Protein AF-A0A7X2PS33-F1 (afdb_monomer)

pLDDT: mean 89.98, std 7.49, range [64.5, 97.62]

Mean predicted aligned error: 5.06 Å

Structure (mmCIF, N/CA/C/O backbone):
data_AF-A0A7X2PS33-F1
#
_entry.id   AF-A0A7X2PS33-F1
#
loop_
_atom_site.group_PDB
_atom_site.id
_atom_site.type_symbol
_atom_site.label_atom_id
_atom_site.label_alt_id
_atom_site.label_comp_id
_atom_site.label_asym_id
_atom_site.label_entity_id
_atom_site.label_seq_id
_atom_site.pdbx_PDB_ins_code
_atom_site.Cartn_x
_atom_site.Cartn_y
_atom_site.Cartn_z
_atom_site.occupancy
_atom_site.B_iso_or_equiv
_atom_site.auth_seq_id
_atom_site.auth_comp_id
_atom_site.auth_asym_id
_atom_site.auth_atom_id
_atom_site.pdbx_PDB_model_num
ATOM 1 N N . MET A 1 1 ? -18.729 -3.986 19.713 1.00 90.06 1 MET A N 1
ATOM 2 C CA . MET A 1 1 ? -18.174 -4.986 18.774 1.00 90.06 1 MET A CA 1
ATOM 3 C C . MET A 1 1 ? -16.712 -4.647 18.528 1.00 90.06 1 MET A C 1
ATOM 5 O O . MET A 1 1 ? -16.411 -3.462 18.441 1.00 90.06 1 MET A O 1
ATOM 9 N N . ILE A 1 2 ? -15.825 -5.641 18.463 1.00 94.12 2 ILE A N 1
ATOM 10 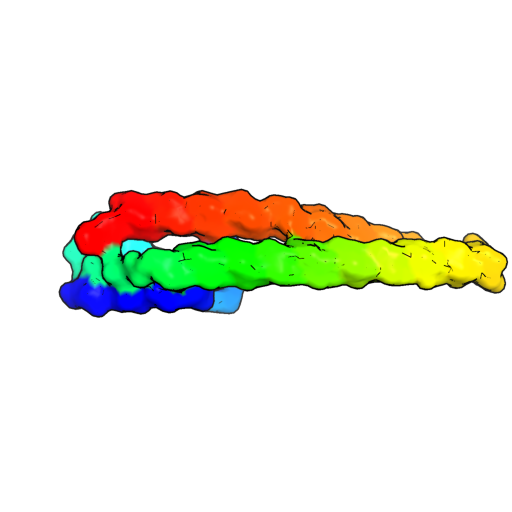C CA . ILE A 1 2 ? -14.399 -5.442 18.153 1.00 94.12 2 ILE A CA 1
ATOM 11 C C . ILE A 1 2 ? -14.162 -5.946 16.728 1.00 94.12 2 ILE A C 1
ATOM 13 O O . ILE A 1 2 ? -14.572 -7.061 16.412 1.00 94.12 2 ILE A O 1
ATOM 17 N N . ALA A 1 3 ? -13.535 -5.129 15.885 1.00 94.31 3 ALA A N 1
ATOM 18 C CA . ALA A 1 3 ? -13.102 -5.508 14.545 1.00 94.31 3 ALA A CA 1
ATOM 19 C C . ALA A 1 3 ? -11.576 -5.621 14.525 1.00 94.31 3 ALA A C 1
ATOM 21 O O . ALA A 1 3 ? -10.878 -4.659 14.849 1.00 94.31 3 ALA A O 1
ATOM 22 N N . TYR A 1 4 ? -11.068 -6.796 14.160 1.00 95.75 4 TYR A N 1
ATOM 23 C CA . TYR A 1 4 ? -9.638 -7.022 13.987 1.00 95.75 4 TYR A CA 1
ATOM 24 C C . TYR A 1 4 ? -9.220 -6.551 12.600 1.00 95.75 4 TYR A C 1
ATOM 26 O O . TYR A 1 4 ? -9.805 -6.956 11.598 1.00 95.75 4 TYR A O 1
ATOM 34 N N . ILE A 1 5 ? -8.233 -5.663 12.558 1.00 95.88 5 ILE A N 1
ATOM 35 C CA . ILE A 1 5 ? -7.736 -5.089 11.313 1.00 95.88 5 ILE A CA 1
ATOM 36 C C . ILE A 1 5 ? -6.651 -5.991 10.741 1.00 95.88 5 ILE A C 1
ATOM 38 O O . ILE A 1 5 ? -5.643 -6.252 11.393 1.00 95.88 5 ILE A O 1
ATOM 42 N N . GLU A 1 6 ? -6.852 -6.429 9.505 1.00 97.00 6 GLU A N 1
ATOM 43 C CA . GLU A 1 6 ? -5.857 -7.171 8.739 1.00 97.00 6 GLU A CA 1
ATOM 44 C C . GLU A 1 6 ? -4.989 -6.240 7.886 1.00 97.00 6 GLU A C 1
ATOM 46 O O . GLU A 1 6 ? -5.295 -5.066 7.671 1.00 97.00 6 GLU A O 1
ATOM 51 N N . THR A 1 7 ? -3.905 -6.789 7.349 1.00 97.25 7 THR A N 1
ATOM 52 C CA . THR A 1 7 ? -2.987 -6.080 6.451 1.00 97.25 7 THR A CA 1
ATOM 53 C C . THR A 1 7 ? -3.704 -5.525 5.220 1.00 97.25 7 THR A C 1
ATOM 55 O O . THR A 1 7 ? -3.522 -4.352 4.890 1.00 97.25 7 THR A O 1
ATOM 58 N N . ASN A 1 8 ? -4.570 -6.325 4.586 1.00 96.50 8 ASN A N 1
ATOM 59 C CA . ASN A 1 8 ? -5.311 -5.905 3.393 1.00 96.50 8 ASN A CA 1
ATOM 60 C C . ASN A 1 8 ? -6.233 -4.718 3.679 1.00 96.50 8 ASN A C 1
ATOM 62 O O . ASN A 1 8 ? -6.237 -3.772 2.906 1.00 96.50 8 ASN A O 1
ATOM 66 N N . PHE A 1 9 ? -6.885 -4.677 4.846 1.00 97.62 9 PHE A N 1
ATOM 67 C CA . PHE A 1 9 ? -7.720 -3.538 5.238 1.00 97.62 9 PHE A CA 1
ATOM 68 C C . PHE A 1 9 ? -6.953 -2.208 5.169 1.00 97.62 9 PHE A C 1
ATOM 70 O O . PHE A 1 9 ? -7.459 -1.213 4.654 1.00 97.62 9 PHE A O 1
ATOM 77 N N . LEU A 1 10 ? -5.717 -2.179 5.685 1.00 96.19 10 LEU A N 1
ATOM 78 C CA . LEU A 1 10 ? -4.873 -0.980 5.668 1.00 96.19 10 LEU A CA 1
ATOM 79 C C . LEU A 1 10 ? -4.460 -0.593 4.244 1.00 96.19 10 LEU A C 1
ATOM 81 O O . LEU A 1 10 ? -4.360 0.597 3.933 1.00 96.19 10 LEU A O 1
ATOM 85 N N . ILE A 1 11 ? -4.225 -1.592 3.393 1.00 96.25 11 ILE A N 1
ATOM 86 C CA . ILE A 1 11 ? -3.867 -1.406 1.988 1.00 96.25 11 ILE A CA 1
ATOM 87 C C . ILE A 1 11 ? -5.058 -0.863 1.196 1.00 96.25 11 ILE A C 1
ATOM 89 O O . ILE A 1 11 ? -4.916 0.165 0.533 1.00 96.25 11 ILE A O 1
ATOM 93 N N . ASP A 1 12 ? -6.226 -1.489 1.311 1.00 96.81 12 ASP A N 1
ATOM 94 C CA . ASP A 1 12 ? -7.440 -1.102 0.596 1.00 96.81 12 ASP A CA 1
ATOM 95 C C . ASP A 1 12 ? -7.894 0.296 0.998 1.00 96.81 12 ASP A C 1
ATOM 97 O O . ASP A 1 12 ? -8.164 1.141 0.138 1.00 96.81 12 ASP A O 1
ATOM 101 N N . PHE A 1 13 ? -7.891 0.575 2.305 1.00 96.50 13 PHE A N 1
ATOM 102 C CA . PHE A 1 13 ? -8.243 1.885 2.831 1.00 96.50 13 PHE A CA 1
ATOM 103 C C . PHE A 1 13 ? -7.239 2.960 2.393 1.00 96.50 13 PHE A C 1
ATOM 105 O O . PHE A 1 13 ? -7.622 4.021 1.898 1.00 96.50 13 PHE A O 1
ATOM 112 N N . GLY A 1 14 ? -5.937 2.695 2.544 1.00 95.06 14 GLY A N 1
ATOM 113 C CA . GLY A 1 14 ? -4.904 3.690 2.267 1.00 95.06 14 GLY A CA 1
ATOM 114 C C . GLY A 1 14 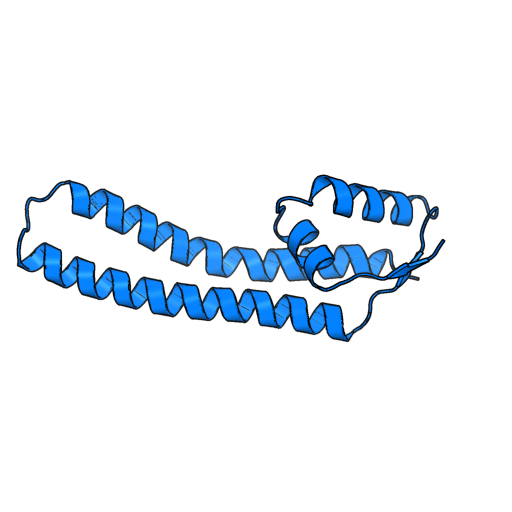? -4.682 3.967 0.788 1.00 95.06 14 GLY A C 1
ATOM 115 O O . GLY A 1 14 ? -4.458 5.115 0.408 1.00 95.06 14 GLY A O 1
ATOM 116 N N . LEU A 1 15 ? -4.767 2.942 -0.058 1.00 95.06 15 LEU A N 1
ATOM 117 C CA . LEU A 1 15 ? -4.536 3.065 -1.499 1.00 95.06 15 LEU A CA 1
ATOM 118 C C . LEU A 1 15 ? -5.822 3.214 -2.311 1.00 95.06 15 LEU A C 1
ATOM 120 O O . LEU A 1 15 ? -5.744 3.315 -3.534 1.00 95.06 15 LEU A O 1
ATOM 124 N N . ARG A 1 16 ? -6.981 3.264 -1.645 1.00 94.94 16 ARG A N 1
ATOM 125 C CA . ARG A 1 16 ? -8.304 3.370 -2.269 1.00 94.94 16 ARG A CA 1
ATOM 126 C C . ARG A 1 16 ? -8.564 2.254 -3.286 1.00 94.94 16 ARG A C 1
ATOM 128 O O . ARG A 1 16 ? -8.943 2.529 -4.424 1.00 94.94 16 ARG A O 1
ATOM 135 N N . GLN A 1 17 ? -8.295 1.012 -2.887 1.00 93.31 17 GLN A N 1
ATOM 136 C CA . GLN A 1 17 ? -8.494 -0.158 -3.748 1.00 93.31 17 GLN A CA 1
ATOM 137 C C . GLN A 1 17 ? -9.957 -0.626 -3.723 1.00 93.31 17 GLN A C 1
ATOM 139 O O . GLN A 1 17 ? -10.846 0.115 -3.306 1.00 93.31 17 GLN A O 1
ATOM 144 N N . GLU A 1 18 ? -10.202 -1.836 -4.221 1.00 93.06 18 GLU A N 1
ATOM 145 C CA . GLU A 1 18 ? -11.530 -2.409 -4.458 1.00 93.06 18 GLU A CA 1
ATOM 146 C C . GLU A 1 18 ? -12.461 -2.272 -3.242 1.00 93.06 18 GLU A C 1
ATOM 148 O O . GLU A 1 18 ? -13.571 -1.752 -3.370 1.00 93.06 18 GLU A O 1
ATOM 153 N N . ASP A 1 19 ? -11.956 -2.577 -2.045 1.00 95.56 19 ASP A N 1
ATOM 154 C CA . ASP A 1 19 ? -12.730 -2.535 -0.801 1.00 95.56 19 ASP A CA 1
ATOM 155 C C . ASP A 1 19 ? -12.644 -1.197 -0.042 1.00 95.56 19 ASP A C 1
ATOM 157 O O . ASP A 1 19 ? -13.000 -1.105 1.138 1.00 95.56 19 ASP A O 1
ATOM 161 N N . PHE A 1 20 ? -12.223 -0.106 -0.693 1.00 96.62 20 PHE A N 1
ATOM 162 C CA . PHE A 1 20 ? -12.112 1.214 -0.057 1.00 96.62 20 PHE A CA 1
ATOM 163 C C . PHE A 1 20 ? -13.419 1.680 0.597 1.00 96.62 20 PHE A C 1
ATOM 165 O O . PHE A 1 20 ? -13.419 2.199 1.713 1.00 96.62 20 PHE A O 1
ATOM 172 N N . SER A 1 21 ? -14.554 1.479 -0.080 1.00 96.38 21 SER A N 1
ATOM 173 C CA . SER A 1 21 ? -15.855 1.887 0.460 1.00 96.38 21 SER A CA 1
ATOM 174 C C . SER A 1 21 ? -16.226 1.088 1.710 1.00 96.38 21 SER A C 1
ATOM 176 O O . SER A 1 21 ? -16.782 1.648 2.655 1.00 96.38 21 SER A O 1
ATOM 178 N N . ALA A 1 22 ? -15.933 -0.213 1.721 1.00 96.50 22 ALA A N 1
ATOM 179 C CA . ALA A 1 22 ? -16.259 -1.092 2.837 1.00 96.50 22 ALA A CA 1
ATOM 180 C C . ALA A 1 22 ? -15.357 -0.807 4.046 1.00 96.50 22 ALA A C 1
ATOM 182 O O . ALA A 1 22 ? -15.842 -0.589 5.158 1.00 96.50 22 ALA A O 1
ATOM 183 N N . THR A 1 23 ? -14.045 -0.729 3.817 1.00 96.81 23 THR A N 1
ATOM 184 C CA . THR A 1 23 ? -13.062 -0.380 4.852 1.00 96.81 23 THR A CA 1
ATOM 185 C C . THR A 1 23 ? -13.320 1.017 5.423 1.00 96.81 23 THR A C 1
ATOM 187 O O . THR A 1 23 ? -13.316 1.192 6.641 1.00 96.81 23 THR A O 1
ATOM 190 N N . GLY A 1 24 ? -13.669 1.992 4.578 1.00 96.38 24 GLY A N 1
ATOM 191 C CA . GLY A 1 24 ? -14.060 3.337 5.000 1.00 96.38 24 GLY A CA 1
ATOM 192 C C . GLY A 1 24 ? -15.307 3.363 5.888 1.00 96.38 24 GLY A C 1
ATOM 193 O O . GLY A 1 24 ? -15.309 4.049 6.909 1.00 96.38 24 GLY A O 1
ATOM 194 N N . ALA A 1 25 ? -16.334 2.569 5.572 1.00 96.88 25 ALA A N 1
ATOM 195 C CA . ALA A 1 25 ? -17.525 2.456 6.416 1.00 96.88 25 ALA A CA 1
ATOM 196 C C . ALA A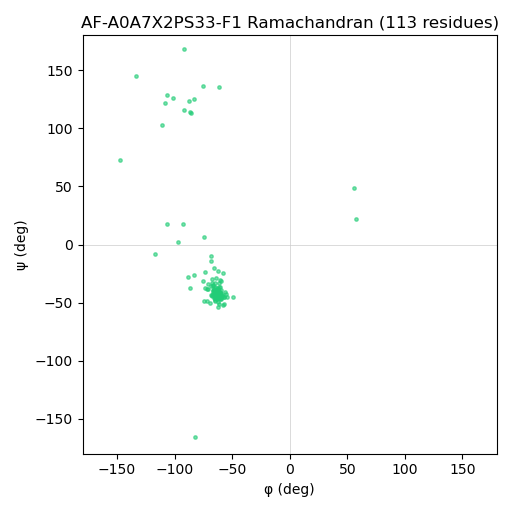 1 25 ? -17.189 1.903 7.814 1.00 96.88 25 ALA A C 1
ATOM 198 O O . ALA A 1 25 ? -17.718 2.381 8.816 1.00 96.88 25 ALA A O 1
ATOM 199 N N . ILE A 1 26 ? -16.267 0.941 7.908 1.00 96.19 26 ILE A N 1
ATOM 200 C CA . ILE A 1 26 ? -15.801 0.399 9.195 1.00 96.19 26 ILE A CA 1
ATOM 201 C C . ILE A 1 26 ? -15.037 1.461 9.995 1.00 96.19 26 ILE A C 1
ATOM 203 O O . ILE A 1 26 ? -15.258 1.593 11.201 1.00 96.19 26 ILE A O 1
ATOM 207 N N . VAL A 1 27 ? -14.180 2.250 9.337 1.00 95.88 27 VAL A N 1
ATOM 208 C CA . VAL A 1 27 ? -13.489 3.381 9.979 1.00 95.88 27 VAL A CA 1
ATOM 209 C C . VAL A 1 27 ? -14.499 4.402 10.508 1.00 95.88 27 VAL A C 1
ATOM 211 O O . VAL A 1 27 ? -14.376 4.831 11.653 1.00 95.88 27 VAL A O 1
ATOM 214 N N . GLN A 1 28 ? -15.531 4.736 9.730 1.00 96.19 28 GLN A N 1
ATOM 215 C CA . GLN A 1 28 ? -16.587 5.655 10.159 1.00 96.19 28 GLN A CA 1
ATOM 216 C C . GLN A 1 28 ? -17.370 5.111 11.366 1.00 96.19 28 GLN A C 1
ATOM 218 O O . GLN A 1 28 ? -17.621 5.832 12.329 1.00 96.19 28 GLN A O 1
ATOM 223 N N . LEU A 1 29 ? -17.711 3.821 11.379 1.00 96.44 29 LEU A N 1
ATOM 224 C CA . LEU A 1 29 ? -18.357 3.203 12.541 1.00 96.44 29 LEU A CA 1
ATOM 225 C C . LEU A 1 29 ? -17.478 3.271 13.800 1.00 96.44 29 LEU A C 1
ATOM 227 O O . LEU A 1 29 ? -18.005 3.386 14.910 1.00 96.44 29 LEU A O 1
ATOM 231 N N . ALA A 1 30 ? -16.154 3.208 13.650 1.00 95.62 30 ALA A N 1
ATOM 232 C CA . ALA A 1 30 ? -15.230 3.396 14.761 1.00 95.62 30 ALA A CA 1
ATOM 233 C C . ALA A 1 30 ? -15.181 4.851 15.252 1.00 95.62 30 ALA A C 1
ATOM 235 O O . ALA A 1 30 ? -15.166 5.081 16.462 1.00 95.62 30 ALA A O 1
ATOM 236 N N . GLU A 1 31 ? -15.240 5.835 14.348 1.00 94.31 31 GLU A N 1
ATOM 237 C CA . GLU A 1 31 ? -15.393 7.255 14.713 1.00 94.31 31 GLU A CA 1
ATOM 238 C C . GLU A 1 31 ? -16.670 7.497 15.522 1.00 94.31 31 GLU A C 1
ATOM 240 O O . GLU A 1 31 ? -16.653 8.171 16.550 1.00 94.31 31 GLU A O 1
ATOM 245 N N . GLU A 1 32 ? -17.768 6.866 15.110 1.00 96.06 32 GLU A N 1
ATOM 246 C CA . GLU A 1 32 ? -19.061 6.916 15.793 1.00 96.06 32 GLU A CA 1
ATOM 247 C C . GLU A 1 32 ? -19.097 6.074 17.086 1.00 96.06 32 GLU A C 1
ATOM 249 O O . GLU A 1 32 ? -20.151 5.930 17.706 1.00 96.06 32 GLU A O 1
ATOM 254 N N . SER A 1 33 ? -17.961 5.507 17.516 1.00 94.75 33 SER A N 1
ATOM 255 C CA . SER A 1 33 ? -17.832 4.636 18.697 1.00 94.75 33 SER A CA 1
ATOM 256 C C . SER A 1 33 ? -18.735 3.391 18.672 1.00 94.75 33 SER A C 1
ATOM 258 O O . SER A 1 33 ? -19.008 2.793 19.714 1.00 94.75 33 SER A O 1
ATOM 260 N N . LYS A 1 34 ? -19.189 2.965 17.486 1.00 96.62 34 LYS A N 1
ATOM 261 C CA . LYS A 1 34 ? -20.013 1.758 17.290 1.00 96.62 34 LYS A CA 1
ATOM 262 C C . LYS A 1 34 ? -19.163 0.487 17.218 1.00 96.62 34 LYS A C 1
ATOM 264 O O . LYS A 1 34 ? -19.633 -0.602 17.562 1.00 96.62 34 LYS A O 1
ATOM 269 N N . VAL A 1 35 ? -17.904 0.618 16.800 1.00 96.12 35 VAL A N 1
ATOM 270 C CA . VAL A 1 35 ? -16.928 -0.474 16.692 1.00 96.12 35 VAL A CA 1
ATOM 271 C C . VAL A 1 35 ? -15.600 -0.040 17.307 1.00 96.12 35 VAL A C 1
ATOM 273 O O . VAL A 1 35 ? -15.219 1.120 17.214 1.00 96.12 35 VAL A O 1
ATOM 276 N N . VAL A 1 36 ? -14.890 -0.973 17.937 1.00 95.88 36 VAL A N 1
ATOM 277 C CA . VAL A 1 36 ? -13.497 -0.777 18.361 1.00 95.88 36 VAL A CA 1
ATOM 278 C C . VAL A 1 36 ? -12.589 -1.471 17.357 1.00 95.88 36 VAL A C 1
ATOM 280 O O . VAL A 1 36 ? -12.770 -2.660 17.095 1.00 95.88 36 VAL A O 1
ATOM 283 N N . LEU A 1 37 ? -11.624 -0.740 16.802 1.00 96.62 37 LEU A N 1
ATOM 284 C CA . LEU A 1 37 ? -10.627 -1.308 15.897 1.00 96.62 37 LEU A CA 1
ATOM 285 C C . LEU A 1 37 ? -9.462 -1.855 16.718 1.00 96.62 37 LEU A C 1
ATOM 287 O O . LEU A 1 37 ? -8.736 -1.086 17.346 1.00 96.62 37 LEU A O 1
ATOM 291 N N . ALA A 1 38 ? -9.278 -3.172 16.700 1.00 96.31 38 ALA A 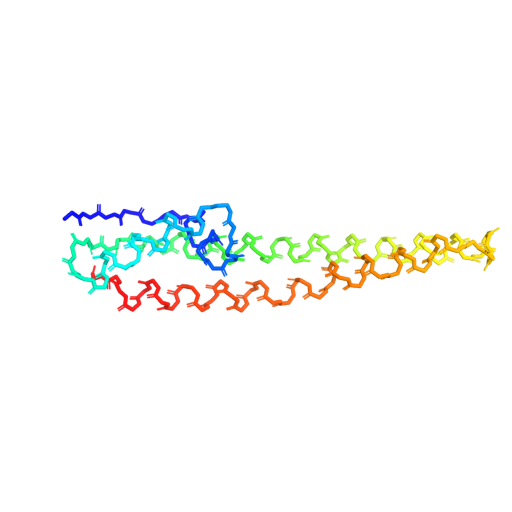N 1
ATOM 292 C CA . ALA A 1 38 ? -8.091 -3.815 17.242 1.00 96.31 38 ALA A CA 1
ATOM 293 C C . ALA A 1 38 ? -7.072 -3.966 16.112 1.00 96.31 38 ALA A C 1
ATOM 295 O O . ALA A 1 38 ? -7.329 -4.664 15.131 1.00 96.31 38 ALA A O 1
ATOM 296 N N . VAL A 1 39 ? -5.926 -3.296 16.239 1.00 95.69 39 VAL A N 1
ATOM 297 C CA . VAL A 1 39 ? -4.900 -3.238 15.192 1.00 95.69 39 VAL A CA 1
ATOM 298 C C . VAL A 1 39 ? -3.670 -4.022 15.646 1.00 95.69 39 VAL A C 1
ATOM 300 O O . VAL A 1 39 ? -2.897 -3.523 16.468 1.00 95.69 39 VAL A O 1
ATOM 303 N N . PRO A 1 40 ? -3.453 -5.246 15.138 1.00 95.75 40 PRO A N 1
ATOM 304 C CA . PRO A 1 40 ? -2.233 -5.985 15.405 1.00 95.75 40 PRO A CA 1
ATOM 305 C C . PRO A 1 40 ? -1.020 -5.221 14.869 1.00 95.75 40 PRO A C 1
ATOM 307 O O . PRO A 1 40 ? -1.006 -4.755 13.728 1.00 95.75 40 PRO A O 1
ATOM 310 N N . GLN A 1 41 ? 0.044 -5.143 15.668 1.00 94.25 41 GLN A N 1
ATOM 311 C CA . GLN A 1 41 ? 1.285 -4.486 15.249 1.00 94.25 41 GLN A CA 1
ATOM 312 C C . GLN A 1 41 ? 1.895 -5.145 14.001 1.00 94.25 41 GLN A C 1
ATOM 314 O O . GLN A 1 41 ? 2.507 -4.464 13.179 1.00 94.25 41 GLN A O 1
ATOM 319 N N . ILE A 1 42 ? 1.695 -6.457 13.836 1.00 96.44 42 ILE A N 1
ATOM 320 C CA . ILE A 1 42 ? 2.167 -7.195 12.664 1.00 96.44 42 ILE A CA 1
ATOM 321 C C . ILE A 1 42 ? 1.506 -6.700 11.373 1.00 96.44 42 ILE A C 1
ATOM 323 O O . ILE A 1 42 ? 2.207 -6.481 10.392 1.00 96.44 42 ILE A O 1
ATOM 327 N N . SER A 1 43 ? 0.206 -6.398 11.395 1.00 96.44 43 SER A N 1
ATOM 328 C CA . SER A 1 43 ? -0.529 -5.939 10.212 1.00 96.44 43 SER A CA 1
ATOM 329 C C . SER A 1 43 ? -0.035 -4.580 9.711 1.00 96.44 43 SER A C 1
ATOM 331 O O . SER A 1 43 ? 0.029 -4.328 8.510 1.00 96.44 43 SER A O 1
ATOM 333 N N . LEU A 1 44 ? 0.396 -3.712 10.632 1.00 94.56 44 LEU A N 1
ATOM 334 C CA . LEU A 1 44 ? 1.025 -2.430 10.303 1.00 94.56 44 LEU A CA 1
ATOM 335 C C . LEU A 1 44 ? 2.368 -2.621 9.588 1.00 94.56 44 LEU A C 1
ATOM 337 O O . LEU A 1 44 ? 2.642 -1.960 8.586 1.00 94.56 44 LEU A O 1
ATOM 341 N N . LEU A 1 45 ? 3.206 -3.522 10.108 1.00 95.81 45 LEU A N 1
ATOM 342 C CA . LEU A 1 45 ? 4.520 -3.804 9.536 1.00 95.81 45 LEU A CA 1
ATOM 343 C C . LEU A 1 45 ? 4.395 -4.481 8.167 1.00 95.81 45 LEU A C 1
ATOM 345 O O . LEU A 1 45 ? 5.086 -4.104 7.221 1.00 95.81 45 LEU A O 1
ATOM 349 N N . GLU A 1 46 ? 3.487 -5.446 8.047 1.00 97.38 46 GLU A N 1
ATOM 350 C CA . GLU A 1 46 ? 3.209 -6.141 6.795 1.00 97.38 46 GLU A CA 1
ATOM 351 C C . GLU A 1 46 ? 2.697 -5.190 5.713 1.00 97.38 46 GLU A C 1
ATOM 353 O O . GLU A 1 46 ? 3.143 -5.294 4.570 1.00 97.38 46 GLU A O 1
ATOM 358 N N . ALA A 1 47 ? 1.833 -4.227 6.049 1.00 95.69 47 ALA A N 1
ATOM 359 C CA . ALA A 1 47 ? 1.332 -3.250 5.082 1.00 95.69 47 ALA A CA 1
ATOM 360 C C . ALA A 1 47 ? 2.471 -2.389 4.509 1.00 95.69 47 ALA A C 1
ATOM 362 O O . ALA A 1 47 ? 2.562 -2.196 3.293 1.00 95.69 47 ALA A O 1
ATOM 363 N N . ILE A 1 48 ? 3.390 -1.933 5.370 1.00 94.25 48 ILE A N 1
ATOM 364 C CA . ILE A 1 48 ? 4.586 -1.191 4.948 1.00 94.25 48 ILE A CA 1
ATOM 365 C C . ILE A 1 48 ? 5.468 -2.065 4.052 1.00 94.25 48 ILE A C 1
ATOM 367 O O . ILE A 1 48 ? 5.778 -1.670 2.928 1.00 94.25 48 ILE A O 1
ATOM 371 N N . HIS A 1 49 ? 5.846 -3.259 4.516 1.00 95.62 49 HIS A N 1
ATOM 372 C CA . HIS A 1 49 ? 6.725 -4.156 3.762 1.00 95.62 49 HIS A CA 1
ATOM 373 C C . HIS A 1 49 ? 6.129 -4.572 2.416 1.00 95.62 49 HIS A C 1
ATOM 375 O O . HIS A 1 49 ? 6.855 -4.668 1.427 1.00 95.62 49 HIS A O 1
ATOM 381 N N . THR A 1 50 ? 4.814 -4.779 2.356 1.00 95.56 50 THR A N 1
ATOM 382 C CA . THR A 1 50 ? 4.103 -5.124 1.122 1.00 95.56 50 THR A CA 1
ATOM 383 C C . THR A 1 50 ? 4.241 -4.006 0.092 1.00 95.56 50 THR A C 1
ATOM 385 O O . THR A 1 50 ? 4.707 -4.246 -1.026 1.00 95.56 50 THR A O 1
ATOM 388 N N . VAL A 1 5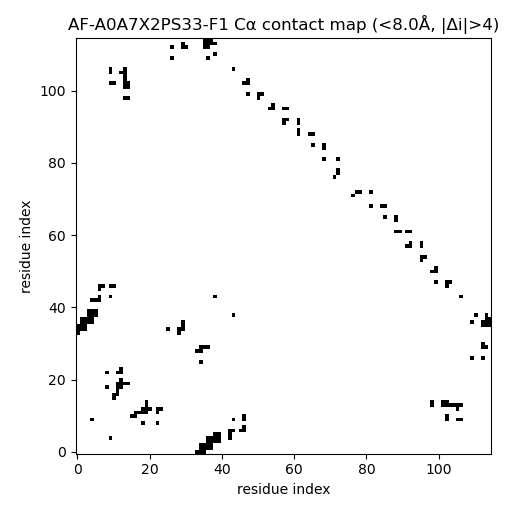1 ? 3.938 -2.762 0.473 1.00 93.06 51 VAL A N 1
ATOM 389 C CA . VAL A 1 51 ? 4.045 -1.612 -0.438 1.00 93.06 51 VAL A CA 1
ATOM 390 C C . VAL A 1 51 ? 5.496 -1.292 -0.799 1.00 93.06 51 VAL A C 1
ATOM 392 O O . VAL A 1 51 ? 5.786 -0.959 -1.952 1.00 93.06 51 VAL A O 1
ATOM 395 N N . GLU A 1 52 ? 6.441 -1.454 0.128 1.00 92.50 52 GLU A N 1
ATOM 396 C CA . GLU A 1 52 ? 7.869 -1.350 -0.186 1.00 92.50 52 GLU A CA 1
ATOM 397 C C . GLU A 1 52 ? 8.332 -2.428 -1.173 1.00 92.50 52 GLU A C 1
ATOM 399 O O . GLU A 1 52 ? 9.106 -2.134 -2.089 1.00 92.50 52 GLU A O 1
ATOM 404 N N . GLY A 1 53 ? 7.845 -3.661 -1.024 1.00 93.50 53 GLY A N 1
ATOM 405 C CA . GLY A 1 53 ? 8.083 -4.754 -1.962 1.00 93.50 53 GLY A CA 1
ATOM 406 C C . GLY A 1 53 ? 7.568 -4.416 -3.360 1.00 93.50 53 GLY A C 1
ATOM 407 O O . GLY A 1 53 ? 8.298 -4.560 -4.344 1.00 93.50 53 GLY A O 1
ATOM 408 N N . TRP A 1 54 ? 6.351 -3.874 -3.458 1.00 92.06 54 TRP A N 1
ATOM 409 C CA . TRP A 1 54 ? 5.785 -3.407 -4.726 1.00 92.06 54 TRP A CA 1
ATOM 410 C C . TRP A 1 54 ? 6.591 -2.266 -5.342 1.00 92.06 54 TRP A C 1
ATOM 412 O O . TRP A 1 54 ? 6.854 -2.290 -6.544 1.00 92.06 54 TRP A O 1
ATOM 422 N N . ARG A 1 55 ? 7.038 -1.294 -4.535 1.00 89.88 55 ARG A N 1
ATOM 423 C CA . ARG A 1 55 ? 7.930 -0.215 -4.982 1.00 89.88 55 ARG A CA 1
ATOM 424 C C . ARG A 1 55 ? 9.221 -0.775 -5.572 1.00 89.88 55 ARG A C 1
ATOM 426 O O . ARG A 1 55 ? 9.566 -0.409 -6.691 1.00 89.88 55 ARG A O 1
ATOM 433 N N . LYS A 1 56 ? 9.916 -1.666 -4.855 1.00 90.56 56 LYS A N 1
ATOM 434 C CA . LYS A 1 56 ? 11.169 -2.280 -5.333 1.00 90.56 56 LYS A CA 1
ATOM 435 C C . LYS A 1 56 ? 10.949 -3.040 -6.642 1.00 90.56 56 LYS A C 1
ATOM 437 O O . LYS A 1 56 ? 11.715 -2.865 -7.586 1.00 90.56 56 LYS A O 1
ATOM 442 N N . LYS A 1 57 ? 9.865 -3.820 -6.727 1.00 91.06 57 LYS A N 1
ATOM 443 C CA . LYS A 1 57 ? 9.503 -4.568 -7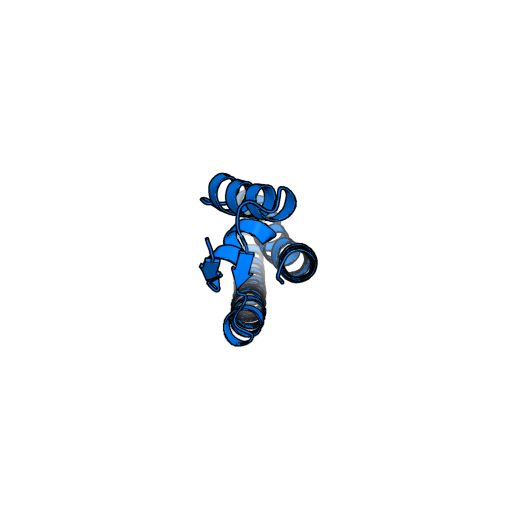.938 1.00 91.06 57 LYS A CA 1
ATOM 444 C C . LYS A 1 57 ? 9.228 -3.640 -9.125 1.00 91.06 57 LYS A C 1
ATOM 446 O O . LYS A 1 57 ? 9.757 -3.872 -10.207 1.00 91.06 57 LYS A O 1
ATOM 451 N N . ARG A 1 58 ? 8.448 -2.572 -8.927 1.00 89.19 58 ARG A N 1
ATOM 452 C CA . ARG A 1 58 ? 8.167 -1.575 -9.975 1.00 89.19 58 ARG A CA 1
ATOM 453 C C . ARG A 1 58 ? 9.410 -0.804 -10.398 1.00 89.19 58 ARG A C 1
ATOM 455 O O . ARG A 1 58 ? 9.548 -0.520 -11.579 1.00 89.19 58 ARG A O 1
ATOM 462 N N . GLN A 1 59 ? 10.318 -0.499 -9.473 1.00 87.38 59 GLN A N 1
ATOM 463 C CA . GLN A 1 59 ? 11.582 0.156 -9.799 1.00 87.38 59 GLN A CA 1
ATOM 464 C C . GLN A 1 59 ? 12.467 -0.738 -10.678 1.00 87.38 59 GLN A C 1
ATOM 466 O O . GLN A 1 59 ? 12.932 -0.271 -11.714 1.00 87.38 59 GLN A O 1
ATOM 471 N N . SER A 1 60 ? 12.639 -2.016 -10.310 1.00 90.06 60 SER A N 1
ATOM 472 C CA . SER A 1 60 ? 13.378 -2.992 -11.133 1.00 90.06 60 SER A CA 1
ATOM 473 C C . SER A 1 60 ? 12.775 -3.097 -12.530 1.00 90.06 60 SER A C 1
ATOM 475 O O . SER A 1 60 ? 13.469 -2.905 -13.525 1.00 90.06 60 SER A O 1
ATOM 477 N N . LEU A 1 61 ? 11.454 -3.296 -12.598 1.00 89.56 61 LEU A N 1
ATOM 478 C CA . LEU A 1 61 ? 10.732 -3.393 -13.861 1.00 89.56 61 LEU A CA 1
ATOM 479 C C . LEU A 1 61 ? 10.865 -2.109 -14.692 1.00 89.56 61 LEU A C 1
ATOM 481 O O . LEU A 1 61 ? 11.078 -2.178 -15.895 1.00 89.56 61 LEU A O 1
ATOM 485 N N . GLY A 1 62 ? 10.782 -0.934 -14.067 1.00 87.25 62 GLY A N 1
ATOM 486 C CA . GLY A 1 62 ? 10.971 0.347 -14.745 1.00 87.25 62 GLY A CA 1
ATOM 487 C C . GLY A 1 62 ? 12.349 0.459 -15.397 1.00 87.25 62 GLY A C 1
ATOM 488 O O . GLY A 1 62 ? 12.442 0.849 -16.559 1.00 87.25 62 GLY A O 1
ATOM 489 N N . THR A 1 63 ? 13.410 0.053 -14.695 1.00 88.31 63 THR A N 1
ATOM 490 C CA . THR A 1 63 ? 14.771 0.012 -15.250 1.00 88.31 63 THR A CA 1
ATOM 491 C C . THR A 1 63 ? 14.891 -0.983 -16.407 1.00 88.31 63 THR A C 1
ATOM 493 O O . THR A 1 63 ? 15.472 -0.654 -17.441 1.00 88.31 63 THR A O 1
ATOM 496 N N . GLU A 1 64 ? 14.317 -2.179 -16.277 1.00 91.06 64 GLU A N 1
ATOM 497 C CA . GLU A 1 64 ? 14.298 -3.184 -17.349 1.00 91.06 64 GLU A CA 1
ATOM 498 C C . GLU A 1 64 ? 13.574 -2.663 -18.602 1.00 91.06 64 GLU A C 1
ATOM 500 O O . GLU A 1 64 ? 14.117 -2.727 -19.706 1.00 91.06 64 GLU A O 1
ATOM 505 N N . LEU A 1 65 ? 12.397 -2.054 -18.434 1.00 89.19 65 LEU A N 1
ATOM 506 C CA . LEU A 1 65 ? 11.611 -1.491 -19.534 1.00 89.19 65 LEU A CA 1
ATOM 507 C C . LEU A 1 65 ? 12.306 -0.292 -20.201 1.00 89.19 65 LEU A C 1
ATOM 509 O O . LEU A 1 65 ? 12.191 -0.130 -21.416 1.00 89.19 65 LEU A O 1
ATOM 513 N N . GLN A 1 66 ? 13.035 0.539 -19.447 1.00 87.31 66 GLN A N 1
ATOM 514 C CA . GLN A 1 66 ? 13.846 1.636 -20.002 1.00 87.31 66 GLN A CA 1
ATOM 515 C C . GLN A 1 66 ? 15.022 1.120 -20.837 1.00 87.31 66 GLN A C 1
ATOM 517 O O . GLN A 1 66 ? 15.334 1.677 -21.895 1.00 87.31 66 GLN A O 1
ATOM 522 N N . ASN A 1 67 ? 15.667 0.044 -20.382 1.00 90.06 67 ASN A N 1
ATOM 523 C CA . ASN A 1 67 ? 16.764 -0.584 -21.111 1.00 90.06 67 ASN A CA 1
ATOM 524 C C . ASN A 1 67 ? 16.282 -1.173 -22.441 1.00 90.06 67 ASN A C 1
ATOM 526 O O . ASN A 1 67 ? 16.906 -0.927 -23.476 1.00 90.06 67 ASN A O 1
ATOM 530 N N . GLU A 1 68 ? 15.161 -1.898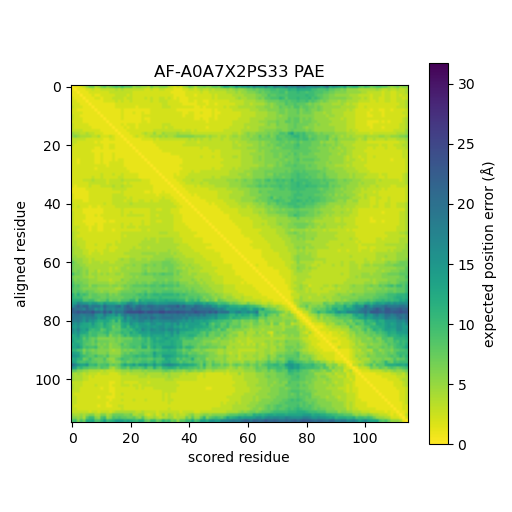 -22.431 1.00 89.25 68 GLU A N 1
ATOM 531 C CA . GLU A 1 68 ? 14.567 -2.452 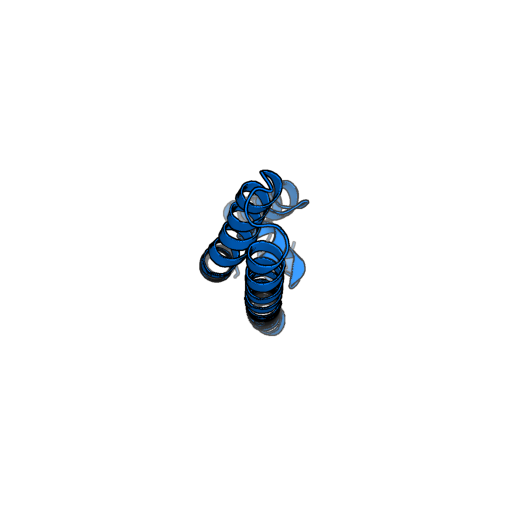-23.652 1.00 89.25 68 GLU A CA 1
ATOM 532 C C . GLU A 1 68 ? 14.074 -1.360 -24.601 1.00 89.25 68 GLU A C 1
ATOM 534 O O . GLU A 1 68 ? 14.349 -1.413 -25.800 1.00 89.25 68 GLU A O 1
ATOM 539 N N . HIS A 1 69 ? 13.458 -0.299 -24.079 1.00 86.25 69 HIS A N 1
ATOM 540 C CA . HIS A 1 69 ? 13.080 0.858 -24.890 1.00 86.25 69 HIS A CA 1
ATOM 541 C C . HIS A 1 69 ? 14.290 1.501 -25.581 1.00 86.25 69 HIS A C 1
ATOM 543 O O . HIS A 1 69 ? 14.274 1.736 -26.789 1.00 86.25 69 HIS A O 1
ATOM 549 N N . SER A 1 70 ? 15.394 1.675 -24.851 1.00 86.31 70 SER A N 1
ATOM 550 C CA . SER A 1 70 ? 16.647 2.208 -25.399 1.00 86.31 70 SER A CA 1
ATOM 551 C C . SER A 1 70 ? 17.266 1.305 -26.473 1.00 86.31 70 SER A C 1
ATOM 553 O O . SER A 1 70 ? 18.004 1.788 -27.337 1.00 86.31 70 SER A O 1
ATOM 555 N N . ARG A 1 71 ? 17.030 -0.012 -26.415 1.00 89.38 71 ARG A N 1
ATOM 556 C CA . ARG A 1 71 ? 17.440 -0.967 -27.459 1.00 89.38 71 ARG A CA 1
ATOM 557 C C . ARG A 1 71 ? 16.536 -0.838 -28.684 1.00 89.38 71 ARG A C 1
ATOM 559 O O . ARG A 1 71 ? 17.046 -0.651 -29.784 1.00 89.38 71 ARG A O 1
ATOM 566 N N . LEU A 1 72 ? 15.218 -0.823 -28.490 1.00 86.56 72 LEU A N 1
ATOM 567 C CA . LEU A 1 72 ? 14.237 -0.669 -29.568 1.00 86.56 72 LEU A CA 1
ATOM 568 C C . LEU A 1 72 ? 14.402 0.651 -30.323 1.00 86.56 72 LEU A C 1
ATOM 570 O O . LEU A 1 72 ? 14.399 0.652 -31.549 1.00 86.56 72 LEU A O 1
ATOM 574 N N . ARG A 1 73 ? 14.646 1.761 -29.620 1.00 84.69 73 ARG A N 1
ATOM 575 C CA . ARG A 1 73 ? 14.897 3.072 -30.235 1.00 84.69 73 ARG A CA 1
ATOM 576 C C . ARG A 1 73 ? 16.133 3.075 -31.141 1.00 84.69 73 ARG A C 1
ATOM 578 O O . ARG A 1 73 ? 16.162 3.804 -32.127 1.00 84.69 73 ARG A O 1
ATOM 585 N N . ARG A 1 74 ? 17.145 2.253 -30.836 1.00 86.50 74 ARG A N 1
ATOM 586 C CA . ARG A 1 74 ? 18.329 2.070 -31.696 1.00 86.50 74 ARG A CA 1
ATOM 587 C C . ARG A 1 74 ? 18.031 1.211 -32.926 1.00 86.50 74 ARG A C 1
ATOM 589 O O . ARG A 1 74 ? 18.642 1.432 -33.965 1.00 86.50 74 ARG A O 1
ATOM 596 N N . SER A 1 75 ? 17.111 0.256 -32.814 1.00 87.31 75 SER A N 1
ATOM 597 C CA . SER A 1 75 ? 16.754 -0.670 -33.897 1.00 87.31 75 SER A CA 1
ATOM 598 C C . SER A 1 75 ? 15.644 -0.153 -34.821 1.00 87.31 75 SER A C 1
ATOM 600 O O . SER A 1 75 ? 15.614 -0.531 -35.987 1.00 87.31 75 SER A O 1
ATOM 602 N N . ALA A 1 76 ? 14.744 0.701 -34.326 1.00 80.69 76 ALA A N 1
ATOM 603 C CA . ALA A 1 76 ? 13.592 1.241 -35.053 1.00 80.69 76 ALA A CA 1
ATOM 604 C C . ALA A 1 76 ? 13.264 2.685 -34.592 1.00 80.69 76 ALA A C 1
ATOM 606 O O . ALA A 1 76 ? 12.280 2.915 -33.889 1.00 80.69 76 ALA A O 1
ATOM 607 N N . PRO A 1 77 ? 14.091 3.683 -34.959 1.00 69.88 77 PRO A N 1
ATOM 608 C CA . PRO A 1 77 ? 14.047 5.035 -34.384 1.00 69.88 77 PRO A CA 1
ATOM 609 C C . PRO A 1 77 ? 12.807 5.882 -34.722 1.00 69.88 77 PRO A C 1
ATOM 611 O O . PRO A 1 77 ? 12.597 6.899 -34.069 1.00 69.88 77 PRO A O 1
ATOM 614 N N . ALA A 1 78 ? 11.994 5.496 -35.710 1.00 68.12 78 ALA A N 1
ATOM 615 C CA . ALA A 1 78 ? 10.826 6.261 -36.167 1.00 68.12 78 ALA A CA 1
ATOM 616 C C . ALA A 1 78 ? 9.475 5.646 -35.744 1.00 68.12 78 ALA A C 1
ATOM 618 O O . ALA A 1 78 ? 8.451 5.962 -36.343 1.00 68.12 78 ALA A O 1
ATOM 619 N N . GLU A 1 79 ? 9.462 4.748 -34.752 1.00 77.50 79 GLU A N 1
ATOM 620 C CA . GLU A 1 79 ? 8.253 4.024 -34.342 1.00 77.50 79 GLU A CA 1
ATOM 621 C C . GLU A 1 79 ? 7.412 4.833 -33.324 1.00 77.50 79 GLU A C 1
ATOM 623 O O . GLU A 1 79 ? 7.832 4.986 -32.172 1.00 77.50 79 GLU A O 1
ATOM 628 N N . PRO A 1 80 ? 6.193 5.297 -33.674 1.00 74.19 80 PRO A N 1
ATOM 629 C CA . PRO A 1 80 ? 5.358 6.140 -32.802 1.00 74.19 80 PRO A CA 1
ATOM 630 C C . PRO A 1 80 ? 4.937 5.462 -31.490 1.00 74.19 80 PRO A C 1
ATOM 632 O O . PRO A 1 80 ? 4.634 6.117 -30.494 1.00 74.19 80 PRO A O 1
ATOM 635 N N . ARG A 1 81 ? 4.935 4.124 -31.454 1.00 78.19 81 ARG A N 1
ATOM 636 C CA . ARG A 1 81 ? 4.590 3.341 -30.255 1.00 78.19 81 ARG A CA 1
ATOM 637 C C . ARG A 1 81 ? 5.599 3.524 -29.115 1.00 78.19 81 ARG A C 1
ATOM 639 O O . ARG A 1 81 ? 5.252 3.281 -27.958 1.00 78.19 81 ARG A O 1
ATOM 646 N N . LEU A 1 82 ? 6.818 3.978 -29.419 1.00 76.69 82 LEU A N 1
ATOM 647 C CA . LEU A 1 82 ? 7.871 4.208 -28.428 1.00 76.69 82 LEU A CA 1
ATOM 648 C C . LEU A 1 82 ? 7.544 5.369 -27.475 1.00 76.69 82 LEU A C 1
ATOM 650 O O . LEU A 1 82 ? 7.935 5.305 -26.313 1.00 76.69 82 LEU A O 1
ATOM 654 N N . GLU A 1 83 ? 6.786 6.380 -27.906 1.00 76.50 83 GLU A N 1
ATOM 655 C CA . GLU A 1 83 ? 6.365 7.490 -27.031 1.00 76.50 83 GLU A CA 1
ATOM 656 C C . GLU A 1 83 ? 5.312 7.046 -26.005 1.00 76.50 83 GLU A C 1
ATOM 658 O O . GLU A 1 83 ? 5.351 7.426 -24.834 1.00 76.50 83 GLU A O 1
ATOM 663 N N . THR A 1 84 ? 4.385 6.176 -26.421 1.00 80.50 84 THR A N 1
ATOM 664 C CA . THR A 1 84 ? 3.357 5.627 -25.518 1.00 80.50 84 THR A CA 1
ATOM 665 C C . THR A 1 84 ? 3.997 4.792 -24.405 1.00 80.50 84 THR A C 1
ATOM 667 O O . THR A 1 84 ? 3.575 4.859 -23.251 1.00 80.50 84 THR A O 1
ATOM 670 N N . TRP A 1 85 ? 5.058 4.053 -24.738 1.00 81.19 85 TRP A N 1
ATOM 671 C CA . TRP A 1 85 ? 5.824 3.257 -23.783 1.00 81.19 85 TRP A CA 1
ATOM 672 C C . TRP A 1 85 ? 6.514 4.115 -22.715 1.00 81.19 85 TRP A C 1
ATOM 674 O O . TRP A 1 85 ? 6.414 3.800 -21.528 1.00 81.19 85 TRP A O 1
ATOM 684 N N . GLU A 1 86 ? 7.182 5.209 -23.105 1.00 79.19 86 GLU A N 1
ATOM 685 C CA . GLU A 1 86 ? 7.845 6.120 -22.155 1.00 79.19 86 GLU A CA 1
ATOM 686 C C . GLU A 1 86 ? 6.856 6.656 -21.113 1.00 79.19 86 GLU A C 1
ATOM 688 O O . GLU A 1 86 ? 7.167 6.680 -19.918 1.00 79.19 86 GLU A O 1
ATOM 693 N N . ARG A 1 87 ? 5.633 7.003 -21.541 1.00 83.19 87 ARG A N 1
ATOM 694 C CA . ARG A 1 87 ? 4.579 7.469 -20.632 1.00 83.19 87 ARG A CA 1
ATOM 695 C C . ARG A 1 87 ? 4.191 6.401 -19.608 1.00 83.19 87 ARG A C 1
ATOM 697 O O . ARG A 1 87 ? 4.177 6.689 -18.413 1.00 83.19 87 ARG A O 1
ATOM 704 N N . THR A 1 88 ? 3.922 5.171 -20.048 1.00 82.44 88 THR A N 1
ATOM 705 C CA . THR A 1 88 ? 3.527 4.068 -19.153 1.00 82.44 88 THR A CA 1
ATOM 706 C C . THR A 1 88 ? 4.627 3.720 -18.145 1.00 82.44 88 THR A C 1
ATOM 708 O O . THR A 1 88 ? 4.345 3.499 -16.966 1.00 82.44 88 THR A O 1
ATOM 711 N N . VAL A 1 89 ? 5.893 3.719 -18.572 1.00 82.44 89 VAL A N 1
ATOM 712 C CA . VAL A 1 89 ? 7.032 3.479 -17.671 1.00 82.44 89 VAL A CA 1
ATOM 713 C C . VAL A 1 89 ? 7.193 4.617 -16.656 1.00 82.44 89 VAL A C 1
ATOM 715 O O . VAL A 1 89 ? 7.441 4.360 -15.476 1.00 82.44 89 VAL A O 1
ATOM 718 N N . GLY A 1 90 ? 7.000 5.868 -17.085 1.00 79.12 90 GLY A N 1
ATOM 719 C CA . GLY A 1 90 ? 7.011 7.033 -16.198 1.00 79.12 90 GLY A CA 1
ATOM 720 C C . GLY A 1 90 ? 5.912 6.990 -15.129 1.00 79.12 90 GLY A C 1
ATOM 721 O O . GLY A 1 90 ? 6.173 7.276 -13.958 1.00 79.12 90 GLY A O 1
ATOM 722 N N . GLU A 1 91 ? 4.699 6.568 -15.493 1.00 83.06 91 GLU A N 1
ATOM 723 C CA . GLU A 1 91 ? 3.574 6.414 -14.558 1.00 83.06 91 GLU A CA 1
ATOM 724 C C . GLU A 1 91 ? 3.839 5.333 -13.495 1.00 83.06 91 GLU A C 1
ATOM 726 O O . GLU A 1 91 ? 3.590 5.561 -12.306 1.00 83.06 91 GLU A O 1
ATOM 731 N N . LEU A 1 92 ? 4.428 4.192 -13.880 1.00 79.25 92 LEU A N 1
ATOM 732 C CA . LEU A 1 92 ? 4.821 3.124 -12.947 1.00 79.25 92 LEU A CA 1
ATOM 733 C C . LEU A 1 92 ? 5.830 3.603 -11.889 1.00 79.25 92 LEU A C 1
ATOM 735 O O . LEU A 1 92 ? 5.738 3.228 -10.711 1.00 79.25 92 LEU A O 1
ATOM 739 N N . ALA A 1 93 ? 6.784 4.447 -12.291 1.00 74.25 93 ALA A N 1
ATOM 740 C CA . ALA A 1 93 ? 7.769 5.025 -11.382 1.00 74.25 93 ALA A CA 1
ATOM 741 C C . ALA A 1 93 ? 7.125 6.024 -10.405 1.00 74.25 93 ALA A C 1
ATOM 743 O O . ALA A 1 93 ? 7.393 5.965 -9.203 1.00 74.25 93 ALA A O 1
ATOM 744 N N . LYS A 1 94 ? 6.225 6.890 -10.891 1.00 79.38 94 LYS A N 1
ATOM 745 C CA . LYS A 1 94 ? 5.545 7.905 -10.070 1.00 79.38 94 LYS A CA 1
ATOM 746 C C . LYS A 1 94 ? 4.671 7.288 -8.973 1.00 79.38 94 LYS A C 1
ATOM 748 O O . LYS A 1 94 ? 4.798 7.652 -7.803 1.00 79.38 94 LYS A O 1
ATOM 753 N N . LEU A 1 95 ? 3.859 6.289 -9.327 1.00 78.12 95 LEU A N 1
ATOM 754 C CA . LEU A 1 95 ? 2.977 5.579 -8.390 1.00 78.12 95 LEU A CA 1
ATOM 755 C C . LEU A 1 95 ? 3.737 4.936 -7.221 1.00 78.12 95 LEU A C 1
ATOM 757 O O . LEU A 1 95 ? 3.186 4.716 -6.145 1.00 78.12 95 LEU A O 1
ATOM 761 N N . SER A 1 96 ? 5.021 4.644 -7.406 1.00 72.12 96 SER A N 1
ATOM 762 C CA . SER A 1 96 ? 5.827 3.949 -6.411 1.00 72.12 96 SER A CA 1
ATOM 763 C C . SER A 1 96 ? 6.205 4.811 -5.196 1.00 72.12 96 SER A C 1
ATOM 765 O O . SER A 1 96 ? 6.471 4.253 -4.130 1.00 72.12 96 SER A O 1
ATOM 767 N N . GLY A 1 97 ? 6.219 6.143 -5.328 1.00 73.38 97 GLY A N 1
ATOM 768 C CA . GLY A 1 97 ? 6.485 7.065 -4.215 1.00 73.38 97 GLY A CA 1
ATOM 769 C C . GLY A 1 97 ? 5.233 7.437 -3.415 1.00 73.38 97 GLY A C 1
ATOM 770 O O . GLY A 1 97 ? 5.280 7.526 -2.190 1.00 73.38 97 GLY A O 1
ATOM 771 N N . GLU A 1 98 ? 4.100 7.610 -4.095 1.00 86.44 98 GLU A N 1
ATOM 772 C CA . GLU A 1 98 ? 2.850 8.100 -3.496 1.00 86.44 98 GLU A CA 1
ATOM 773 C C . GLU A 1 98 ? 2.197 7.066 -2.560 1.00 86.44 98 GLU A C 1
ATOM 775 O O . GLU A 1 98 ? 1.646 7.427 -1.518 1.00 86.44 98 GLU A O 1
ATOM 780 N N . GLN A 1 99 ? 2.328 5.772 -2.872 1.00 90.19 99 GLN A N 1
ATOM 781 C CA . GLN A 1 99 ? 1.675 4.695 -2.119 1.00 90.19 99 GLN A CA 1
ATOM 782 C C . GLN A 1 99 ? 2.185 4.544 -0.680 1.00 90.19 99 GLN A C 1
ATOM 784 O O . GLN A 1 99 ? 1.390 4.304 0.225 1.00 90.19 99 GLN A O 1
ATOM 789 N N . LEU A 1 100 ? 3.488 4.709 -0.431 1.00 89.12 100 LEU A N 1
ATOM 790 C CA . LEU A 1 100 ? 4.034 4.552 0.923 1.00 89.12 100 LEU A CA 1
ATOM 791 C C . LEU A 1 100 ? 3.505 5.641 1.865 1.00 89.12 100 LEU A C 1
ATOM 793 O O . LEU A 1 100 ? 3.098 5.355 2.991 1.00 89.12 100 LEU A O 1
ATOM 797 N N . ASN A 1 101 ? 3.457 6.882 1.377 1.00 91.19 101 ASN A N 1
ATOM 798 C CA . ASN A 1 101 ? 2.904 8.006 2.127 1.00 91.19 101 ASN A CA 1
ATOM 799 C C . ASN A 1 101 ? 1.412 7.800 2.412 1.00 91.19 101 ASN A C 1
ATOM 801 O O . ASN A 1 101 ? 0.958 8.068 3.525 1.00 91.19 101 ASN A O 1
ATOM 805 N N . ALA A 1 102 ? 0.663 7.290 1.432 1.00 93.31 102 ALA A N 1
ATOM 806 C CA . ALA A 1 102 ? -0.757 6.997 1.581 1.00 93.31 102 ALA A CA 1
ATOM 807 C C . ALA A 1 102 ? -1.019 5.930 2.663 1.00 93.31 102 ALA A C 1
ATOM 809 O O . ALA A 1 102 ? -1.857 6.144 3.539 1.00 93.31 102 ALA A O 1
ATOM 810 N N . ILE A 1 103 ? -0.236 4.843 2.694 1.00 94.62 103 ILE A N 1
ATOM 811 C CA . ILE A 1 103 ? -0.316 3.831 3.764 1.00 94.62 103 ILE A CA 1
ATOM 812 C C . ILE A 1 103 ? 0.008 4.432 5.130 1.00 94.62 103 ILE A C 1
ATOM 814 O O . ILE A 1 103 ? -0.731 4.221 6.087 1.00 94.62 103 ILE A O 1
ATOM 818 N N . GLN A 1 104 ? 1.075 5.224 5.246 1.00 93.75 104 GLN A N 1
ATOM 819 C CA . GLN A 1 104 ? 1.427 5.849 6.523 1.00 93.75 104 GLN A CA 1
ATOM 820 C C . GLN A 1 104 ? 0.328 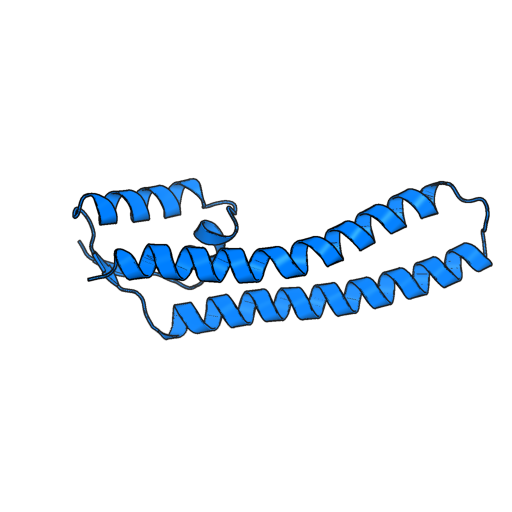6.793 7.033 1.00 93.75 104 GLN A C 1
ATOM 822 O O . GLN A 1 104 ? 0.082 6.865 8.238 1.00 93.75 104 GLN A O 1
ATOM 827 N N . GLN A 1 105 ? -0.346 7.518 6.136 1.00 94.44 105 GLN A N 1
ATOM 828 C CA . GLN A 1 105 ? -1.497 8.349 6.490 1.00 94.44 105 GLN A CA 1
ATOM 829 C C . GLN A 1 105 ? -2.692 7.503 6.937 1.00 94.44 105 GLN A C 1
ATOM 831 O O . GLN A 1 105 ? -3.299 7.813 7.961 1.00 94.44 105 GLN A O 1
ATOM 836 N N . ALA A 1 106 ? -2.989 6.417 6.225 1.00 94.06 106 ALA A N 1
ATOM 837 C CA . ALA A 1 106 ? -4.046 5.477 6.580 1.00 94.06 106 ALA A CA 1
ATOM 838 C C . ALA A 1 106 ? -3.818 4.853 7.962 1.00 94.06 106 ALA A C 1
ATOM 840 O O . ALA A 1 106 ? -4.709 4.881 8.808 1.00 94.06 106 ALA A O 1
ATOM 841 N N . MET A 1 107 ? -2.597 4.389 8.238 1.00 94.88 107 MET A N 1
ATOM 842 C CA . MET A 1 107 ? -2.209 3.851 9.543 1.00 94.88 107 MET A CA 1
ATOM 843 C C . MET A 1 107 ? -2.435 4.871 10.659 1.00 94.88 107 MET A C 1
ATOM 845 O O . MET A 1 107 ? -3.021 4.532 11.682 1.00 94.88 107 MET A O 1
ATOM 849 N N . LYS A 1 108 ? -2.032 6.134 10.462 1.00 94.69 108 LYS A N 1
ATOM 850 C CA . LYS A 1 108 ? -2.275 7.205 11.444 1.00 94.69 108 LYS A CA 1
ATOM 851 C C . LYS A 1 108 ? -3.766 7.419 11.701 1.00 94.69 108 LYS A C 1
ATOM 853 O O . LYS A 1 108 ? -4.156 7.591 12.851 1.00 94.69 108 LYS A O 1
ATOM 858 N N . GLN A 1 109 ? -4.588 7.403 10.652 1.00 93.94 109 GLN A N 1
ATOM 859 C CA . GLN A 1 109 ? -6.035 7.567 10.786 1.00 93.94 109 GLN A CA 1
ATOM 860 C C . GLN A 1 109 ? -6.676 6.397 11.537 1.00 93.94 109 GLN A C 1
ATOM 862 O O . GLN A 1 109 ? -7.469 6.618 12.450 1.00 93.94 109 GLN A O 1
ATOM 867 N N . VAL A 1 110 ? -6.319 5.163 11.190 1.00 93.56 110 VAL A N 1
ATOM 868 C CA . VAL A 1 110 ? -6.860 3.968 11.847 1.00 93.56 110 VAL A CA 1
ATOM 869 C C . VAL A 1 110 ? -6.408 3.909 13.310 1.00 93.56 110 VAL A C 1
ATOM 871 O O . VAL A 1 110 ? -7.232 3.690 14.193 1.00 93.56 110 VAL A O 1
ATOM 874 N N . LEU A 1 111 ? -5.135 4.201 13.594 1.00 93.44 111 LEU A N 1
ATOM 875 C CA . LEU A 1 111 ? -4.588 4.188 14.955 1.00 93.44 111 LEU A CA 1
ATOM 876 C C . LEU A 1 111 ? -5.155 5.288 15.855 1.00 93.44 111 LEU A C 1
ATOM 878 O O . LEU A 1 111 ? -5.343 5.065 17.045 1.00 93.44 111 LEU A O 1
ATOM 882 N N . SER A 1 112 ? -5.484 6.465 15.315 1.00 92.69 112 SER A N 1
ATOM 883 C CA . SER A 1 112 ? -6.142 7.505 16.119 1.00 92.69 112 SER A CA 1
ATOM 884 C C . SER A 1 112 ? -7.573 7.129 16.531 1.00 92.69 112 SER A C 1
ATOM 886 O O . SER A 1 112 ? -8.196 7.857 17.298 1.00 92.69 112 SER A O 1
ATOM 888 N N . ARG A 1 113 ? -8.112 6.040 15.970 1.00 86.88 113 ARG A N 1
ATOM 889 C CA . ARG A 1 113 ? -9.471 5.528 16.190 1.00 86.88 113 ARG A CA 1
ATOM 890 C C . ARG A 1 113 ? -9.474 4.137 16.838 1.00 86.88 113 ARG A C 1
ATOM 892 O O . ARG A 1 113 ? -10.536 3.662 17.235 1.00 86.88 113 ARG A O 1
ATOM 899 N N . SER A 1 114 ? -8.314 3.490 16.968 1.00 83.00 114 SER A N 1
ATOM 900 C CA . SER A 1 114 ? -8.155 2.277 17.774 1.00 83.00 114 SER A CA 1
ATOM 901 C C . SER A 1 114 ? -8.137 2.642 19.258 1.00 83.00 114 SER A C 1
ATOM 903 O O . SER A 1 114 ? -7.498 3.624 19.637 1.00 83.00 114 SER A O 1
ATOM 905 N N . ARG A 1 115 ? -8.843 1.866 20.084 1.00 64.50 115 ARG A N 1
ATOM 906 C CA . ARG A 1 115 ? -8.839 1.982 21.549 1.00 64.50 115 ARG A CA 1
ATOM 907 C C . ARG A 1 115 ? -8.212 0.749 22.168 1.00 64.50 115 ARG A C 1
ATOM 909 O O . ARG A 1 115 ? -8.442 -0.344 21.608 1.00 64.50 115 ARG A O 1
#

Foldseek 3Di:
DEDEDALVLLLCCLVVDPCVVVSVVVLVCLVVVNYAYDYDPVSLVCNLVVLLVLLVVLVVVLVVLVVVLVVVCVVPVPDPVSVVSVVVSVVSNVVSVSSNVSSVVSCVSNVVSHD

Solvent-accessible surface area (backbone atoms only — not comparable to full-atom values): 6121 Å² total; per-residue (Å²): 97,79,44,77,49,50,34,62,51,49,46,21,46,25,68,60,40,95,51,20,69,60,43,45,52,53,52,50,36,21,72,70,68,62,32,38,38,44,71,50,72,64,28,59,53,49,38,53,53,51,52,50,49,51,28,54,51,40,49,55,50,40,53,53,53,51,53,50,48,60,48,47,47,73,76,48,74,86,51,75,68,57,61,59,50,54,52,57,45,52,51,52,53,54,55,43,61,56,51,57,57,32,36,56,51,34,52,53,57,52,55,76,43,38,115

Nearest PDB structures (foldseek):
  6pyu-assembly1_B  TM=5.432E-01  e=5.232E+00  Homo sapiens
  3etw-assembly1_A  TM=3.360E-01  e=3.749E+00  Fusobacterium nucleatum
  8oz0-assembly1_2  TM=2.335E-01  e=8.161E+00  Homo sapiens

Sequence (115 aa):
MIAYIETNFLIDFGLRQEDFSATGAIVQLAEESKVVLAVPQISLLEAIHTVEGWRKKRQSLGTELQNEHSRLRRSAPAEPRLETWERTVGELAKLSGEQLNAIQQAMKQVLSRSR

Radius of gyration: 19.28 Å; Cα contacts (8 Å, |Δi|>4): 116; chains: 1; bounding box: 38×16×58 Å

Secondary structure (DSSP, 8-state):
-EEEPPHHHHHHHHHT-TTHHHHHHHHHHHHTTSSEEE--HHHHHHHHHHHHHHHHHHHHHHHHHHHHHHHHHHH-TT-THHHHHHHHHHHHHHHHHHHHHHHHHHHHHHHTT--